Protein AF-A0A9X9LIR0-F1 (afdb_monomer_lite)

Radius of gyration: 28.96 Å; chains: 1; bounding box: 50×29×85 Å

Structure (mmCIF, N/CA/C/O backbone):
data_AF-A0A9X9LIR0-F1
#
_entry.id   AF-A0A9X9LIR0-F1
#
loop_
_atom_site.group_PDB
_atom_site.id
_atom_site.type_symbol
_atom_site.label_atom_id
_atom_site.label_alt_id
_atom_site.label_comp_id
_atom_site.label_asym_id
_atom_site.label_entity_id
_atom_site.label_seq_id
_atom_site.pdbx_PDB_ins_code
_atom_site.Cartn_x
_atom_site.Cartn_y
_atom_site.Cartn_z
_atom_site.occupancy
_atom_site.B_iso_or_equiv
_atom_site.auth_seq_id
_atom_site.auth_comp_id
_atom_site.auth_asym_id
_atom_site.auth_atom_id
_atom_site.pdbx_PDB_model_num
ATOM 1 N N . GLU A 1 1 ? -26.084 -12.946 41.875 1.00 84.25 1 GLU A N 1
ATOM 2 C CA . GLU A 1 1 ? -25.766 -13.777 40.696 1.00 84.25 1 GLU A CA 1
ATOM 3 C C . GLU A 1 1 ? -25.871 -13.000 39.382 1.00 84.25 1 GLU A C 1
ATOM 5 O O . GLU A 1 1 ? -24.837 -12.729 38.791 1.00 84.25 1 GLU A O 1
ATOM 10 N N . ILE A 1 2 ? -27.056 -12.507 38.990 1.00 91.00 2 ILE A N 1
ATOM 11 C CA . ILE A 1 2 ? -27.260 -11.742 37.734 1.00 91.00 2 ILE A CA 1
ATOM 12 C C . ILE A 1 2 ? -26.314 -10.531 37.597 1.00 91.00 2 ILE A C 1
ATOM 14 O O . ILE A 1 2 ? -25.713 -10.326 36.548 1.00 91.00 2 ILE A O 1
ATOM 18 N N . ARG A 1 3 ? -26.117 -9.742 38.665 1.00 87.06 3 ARG A N 1
ATOM 19 C CA . ARG A 1 3 ? -25.178 -8.600 38.662 1.00 87.06 3 ARG A CA 1
ATOM 20 C C . ARG A 1 3 ? -23.741 -9.022 38.334 1.00 87.06 3 ARG A C 1
ATOM 22 O O . ARG A 1 3 ? -23.059 -8.316 37.603 1.00 87.06 3 ARG A O 1
ATOM 29 N N . THR A 1 4 ? -23.290 -10.149 38.880 1.00 88.25 4 THR A N 1
ATOM 30 C CA . THR A 1 4 ? -21.937 -10.674 38.656 1.00 88.25 4 THR A CA 1
ATOM 31 C C . THR A 1 4 ? -21.774 -11.114 37.204 1.00 88.25 4 THR A C 1
ATOM 33 O O . THR A 1 4 ? -20.827 -10.686 36.552 1.00 88.25 4 THR A O 1
ATOM 36 N N . GLN A 1 5 ? -22.759 -11.842 36.665 1.00 89.56 5 GLN A N 1
ATOM 37 C CA . GLN A 1 5 ? -22.782 -12.239 35.254 1.00 89.56 5 GLN A CA 1
ATOM 38 C C . GLN A 1 5 ? -22.744 -11.023 34.315 1.00 89.56 5 GLN A C 1
ATOM 40 O O . GLN A 1 5 ? -21.986 -11.016 33.354 1.00 89.56 5 GLN A O 1
ATOM 45 N N . LEU A 1 6 ? -23.503 -9.958 34.602 1.00 88.25 6 LEU A N 1
ATOM 46 C CA . LEU A 1 6 ? -23.488 -8.733 33.788 1.00 88.25 6 LEU A CA 1
ATOM 47 C C . LEU A 1 6 ? -22.125 -8.024 33.800 1.00 88.25 6 LEU A C 1
ATOM 49 O O . LEU A 1 6 ? -21.693 -7.512 32.769 1.00 88.25 6 LEU A O 1
ATOM 53 N N . VAL A 1 7 ? -21.434 -8.010 34.943 1.00 88.69 7 VAL A N 1
ATOM 54 C CA . VAL A 1 7 ? -20.082 -7.436 35.054 1.00 88.69 7 VAL A CA 1
ATOM 55 C C . VAL A 1 7 ? -19.073 -8.251 34.245 1.00 88.69 7 VAL A C 1
ATOM 57 O O . VAL A 1 7 ? -18.241 -7.677 33.548 1.00 88.69 7 VAL A O 1
ATOM 60 N N . GLU A 1 8 ? -19.147 -9.579 34.304 1.00 90.81 8 GLU A N 1
ATOM 61 C CA . GLU A 1 8 ? -18.279 -10.467 33.523 1.00 90.81 8 GLU A CA 1
ATOM 62 C C . GLU A 1 8 ? -18.531 -10.334 32.017 1.00 90.81 8 GLU A C 1
ATOM 64 O O . GLU A 1 8 ? -17.581 -10.230 31.241 1.00 90.81 8 GLU A O 1
ATOM 69 N N . GLN A 1 9 ? -19.798 -10.244 31.603 1.00 86.44 9 GLN A N 1
ATOM 70 C CA . GLN A 1 9 ? -20.173 -9.988 30.210 1.00 86.44 9 GLN A CA 1
ATOM 71 C C . GLN A 1 9 ? -19.631 -8.641 29.719 1.00 86.44 9 GLN A C 1
ATOM 73 O O . GLN A 1 9 ? -19.081 -8.559 28.622 1.00 86.44 9 GLN A O 1
ATOM 78 N N . PHE A 1 10 ? -19.723 -7.591 30.539 1.00 87.50 10 PHE A N 1
ATOM 79 C CA . PHE A 1 10 ? -19.174 -6.282 30.190 1.00 87.50 10 PHE A CA 1
ATOM 80 C C . PHE A 1 10 ? -17.648 -6.319 30.017 1.00 87.50 10 PHE A C 1
ATOM 82 O O . PHE A 1 10 ? -17.140 -5.822 29.015 1.00 87.50 10 PHE A O 1
ATOM 89 N N . LYS A 1 11 ? -16.925 -6.977 30.934 1.00 87.75 11 LYS A N 1
ATOM 90 C CA . LYS A 1 11 ? -15.467 -7.171 30.825 1.00 87.75 11 LYS A CA 1
ATOM 91 C C . LYS A 1 11 ? -15.073 -7.948 29.569 1.00 87.75 11 LYS A C 1
ATOM 93 O O . LYS A 1 11 ? -14.095 -7.606 28.914 1.00 87.75 11 LYS A O 1
ATOM 98 N N . CYS A 1 12 ? -15.840 -8.976 29.206 1.00 90.00 12 CYS A N 1
ATOM 99 C CA . CYS A 1 12 ? -15.603 -9.733 27.978 1.00 90.00 12 CYS A CA 1
ATOM 100 C C . CYS A 1 12 ? -15.764 -8.851 26.726 1.00 90.00 12 CYS A C 1
ATOM 102 O O . CYS A 1 12 ? -14.930 -8.902 25.820 1.00 90.00 12 CYS A O 1
ATOM 104 N N . LEU A 1 13 ? -16.796 -7.999 26.692 1.00 88.19 13 LEU A N 1
ATOM 105 C CA . LEU A 1 13 ? -17.015 -7.047 25.598 1.00 88.19 13 LEU A CA 1
ATOM 106 C C . LEU A 1 13 ? -15.903 -5.993 25.503 1.00 88.19 13 LEU A C 1
ATOM 108 O O . LEU A 1 13 ? -15.489 -5.644 24.398 1.00 88.19 13 LEU A O 1
ATOM 112 N N . GLU A 1 14 ? -15.410 -5.505 26.640 1.00 89.88 14 GLU A N 1
ATOM 113 C CA . GLU A 1 14 ? -14.275 -4.579 26.710 1.00 89.88 14 GLU A CA 1
ATOM 114 C C . GLU A 1 14 ? -13.008 -5.210 26.130 1.00 89.88 14 GLU A C 1
ATOM 116 O O . GLU A 1 14 ? -12.453 -4.691 25.159 1.00 89.88 14 GLU A O 1
ATOM 121 N N . GLN A 1 15 ? -12.635 -6.398 26.611 1.00 91.25 15 GLN A N 1
ATOM 122 C CA . GLN A 1 15 ? -11.470 -7.126 26.111 1.00 91.25 15 GLN A CA 1
ATOM 123 C C . GLN A 1 15 ? -11.577 -7.439 24.608 1.00 91.25 15 GLN A C 1
ATOM 125 O O . GLN A 1 15 ? -10.591 -7.357 23.869 1.00 91.25 15 GLN A O 1
ATOM 130 N N . GLN A 1 16 ? -12.777 -7.779 24.126 1.00 89.75 16 GLN A N 1
ATOM 131 C CA . GLN A 1 16 ? -13.020 -8.006 22.702 1.00 89.75 16 GLN A CA 1
ATOM 132 C C . GLN A 1 16 ? -12.836 -6.720 21.881 1.00 89.75 16 GLN A C 1
ATOM 134 O O . GLN A 1 16 ? -12.249 -6.765 20.796 1.00 89.75 16 GLN A O 1
ATOM 139 N N . SER A 1 17 ? -13.318 -5.580 22.383 1.00 91.56 17 SER A N 1
ATOM 140 C CA . SER A 1 17 ? -13.149 -4.277 21.733 1.00 91.56 17 SER A CA 1
ATOM 141 C C . SER A 1 17 ? -11.674 -3.882 21.651 1.00 91.56 17 SER A C 1
ATOM 143 O O . SER A 1 17 ? -11.210 -3.480 20.584 1.00 91.56 17 SER A O 1
ATOM 145 N N . GLU A 1 18 ? -10.923 -4.043 22.739 1.00 94.00 18 GLU A N 1
ATOM 146 C CA . GLU A 1 18 ? -9.482 -3.767 22.782 1.00 94.00 18 GLU A CA 1
ATOM 147 C C . GLU A 1 18 ? -8.703 -4.650 21.804 1.00 94.00 18 GLU A C 1
ATOM 149 O O . GLU A 1 18 ? -7.954 -4.140 20.972 1.00 94.00 18 GLU A O 1
ATOM 154 N N . SER A 1 19 ? -8.953 -5.963 21.824 1.00 94.75 19 SER A N 1
ATOM 155 C CA . SER A 1 19 ? -8.300 -6.915 20.912 1.00 94.75 19 SER A CA 1
ATOM 156 C C . SER A 1 19 ? -8.572 -6.572 19.445 1.00 94.75 19 SER A C 1
ATOM 158 O O . SER A 1 19 ? -7.689 -6.662 18.591 1.00 94.75 19 SER A O 1
ATOM 160 N N . ARG A 1 20 ? -9.799 -6.132 19.138 1.00 94.31 20 ARG A N 1
ATOM 161 C CA . ARG A 1 20 ? -10.174 -5.700 17.790 1.00 94.31 20 ARG A CA 1
ATOM 162 C C . ARG A 1 20 ? -9.467 -4.409 17.381 1.00 94.31 20 ARG A C 1
ATOM 164 O O . ARG A 1 20 ? -9.056 -4.300 16.229 1.00 94.31 20 ARG A O 1
ATOM 171 N N . LEU A 1 21 ? -9.336 -3.441 18.288 1.00 96.50 21 LEU A N 1
ATOM 172 C CA . LEU A 1 21 ? -8.602 -2.203 18.021 1.00 96.50 21 LEU A CA 1
ATOM 173 C C . LEU A 1 21 ? -7.117 -2.474 17.786 1.00 96.50 21 LEU A C 1
ATOM 175 O O . LEU A 1 21 ? -6.561 -1.916 16.843 1.00 96.50 21 LEU A O 1
ATOM 179 N N . GLN A 1 22 ? -6.511 -3.373 18.563 1.00 96.81 22 GLN A N 1
ATOM 180 C CA . GLN A 1 22 ? -5.123 -3.779 18.354 1.00 96.81 22 GLN A CA 1
ATOM 181 C C . GLN A 1 22 ? -4.924 -4.393 16.964 1.00 96.81 22 GLN A C 1
ATOM 183 O O . GLN A 1 22 ? -4.067 -3.946 16.209 1.00 96.81 22 GLN A O 1
ATOM 188 N N . LEU A 1 23 ? -5.783 -5.336 16.562 1.00 97.31 23 LEU A N 1
ATOM 189 C CA . LEU A 1 23 ? -5.710 -5.930 15.225 1.00 97.31 23 LEU A CA 1
ATOM 190 C C . LEU A 1 23 ? -5.850 -4.878 14.110 1.00 97.31 23 LEU A C 1
ATOM 192 O O . LEU A 1 23 ? -5.159 -4.943 13.096 1.00 97.31 23 LEU A O 1
ATOM 196 N N . LEU A 1 24 ? -6.743 -3.897 14.277 1.00 98.00 24 LEU A N 1
ATOM 197 C CA . LEU A 1 24 ? -6.907 -2.811 13.307 1.00 98.00 24 LEU A CA 1
ATOM 198 C C . LEU A 1 24 ? -5.665 -1.913 13.225 1.00 98.00 24 LEU A C 1
ATOM 200 O O . LEU A 1 24 ? -5.367 -1.404 12.144 1.00 98.00 24 LEU A O 1
ATOM 204 N N . GLN A 1 25 ? -4.949 -1.706 14.331 1.00 97.69 25 GLN A N 1
ATOM 205 C CA . GLN A 1 25 ? -3.673 -0.985 14.339 1.00 97.69 25 GLN A CA 1
ATOM 206 C C . GLN A 1 25 ? -2.586 -1.781 13.613 1.00 97.69 25 GLN A C 1
ATOM 208 O O . GLN A 1 25 ? -1.934 -1.235 12.722 1.00 97.69 25 GLN A O 1
ATOM 213 N N . ASP A 1 26 ? -2.458 -3.073 13.914 1.00 98.38 26 ASP A N 1
ATOM 214 C CA . ASP A 1 26 ? -1.473 -3.952 13.278 1.00 98.38 26 ASP A CA 1
ATOM 215 C C . ASP A 1 26 ? -1.697 -4.030 11.758 1.00 98.38 26 ASP A C 1
ATOM 217 O O . ASP A 1 26 ? -0.753 -3.953 10.971 1.00 98.38 26 ASP A O 1
ATOM 221 N N . LEU A 1 27 ? -2.960 -4.100 11.320 1.00 98.62 27 LEU A N 1
ATOM 222 C CA . LEU A 1 27 ? -3.318 -4.060 9.900 1.00 98.62 27 LEU A CA 1
ATOM 223 C C . LEU A 1 27 ? -2.938 -2.730 9.239 1.00 98.62 27 LEU A C 1
ATOM 225 O O . LEU A 1 27 ? -2.417 -2.733 8.123 1.00 98.62 27 LEU A O 1
ATOM 229 N N . GLN A 1 28 ? -3.185 -1.594 9.898 1.00 98.44 28 GLN A N 1
ATOM 230 C CA . GLN A 1 28 ? -2.793 -0.283 9.366 1.00 98.44 28 GLN A CA 1
ATOM 231 C C . GLN A 1 28 ? -1.277 -0.188 9.184 1.00 98.44 28 GLN A C 1
ATOM 233 O O . GLN A 1 28 ? -0.818 0.286 8.145 1.00 98.44 28 GLN A O 1
ATOM 238 N N . GLU A 1 29 ? -0.506 -0.667 10.160 1.00 98.62 29 GLU A N 1
ATOM 239 C CA . GLU A 1 29 ? 0.953 -0.671 10.077 1.00 98.62 29 GLU A CA 1
ATOM 240 C C . GLU A 1 29 ? 1.463 -1.613 8.984 1.00 98.62 29 GLU A C 1
ATOM 242 O O . GLU A 1 29 ? 2.309 -1.228 8.175 1.00 98.62 29 GLU A O 1
ATOM 247 N N . PHE A 1 30 ? 0.879 -2.808 8.871 1.00 98.75 30 PHE A N 1
ATOM 248 C CA . PHE A 1 30 ? 1.194 -3.732 7.787 1.00 98.75 30 PHE A CA 1
ATOM 249 C C . PHE A 1 30 ? 0.991 -3.087 6.410 1.00 98.75 30 PHE A C 1
ATOM 251 O O . PHE A 1 30 ? 1.878 -3.156 5.557 1.00 98.75 30 PHE A O 1
ATOM 258 N N . PHE A 1 31 ? -0.149 -2.425 6.181 1.00 98.69 31 PHE A N 1
ATOM 259 C CA . PHE A 1 31 ? -0.415 -1.766 4.901 1.00 98.69 31 PHE A CA 1
ATOM 260 C C . PHE A 1 31 ? 0.481 -0.552 4.657 1.00 98.69 31 PHE A C 1
ATOM 262 O O . PHE A 1 31 ? 0.862 -0.330 3.509 1.00 98.69 31 PHE A O 1
ATOM 269 N N . ARG A 1 32 ? 0.871 0.187 5.703 1.00 98.75 32 ARG A N 1
ATOM 270 C CA . ARG A 1 32 ? 1.842 1.284 5.590 1.00 98.75 32 ARG A CA 1
ATOM 271 C C . ARG A 1 32 ? 3.187 0.752 5.113 1.00 98.75 32 ARG A C 1
ATOM 273 O O . ARG A 1 32 ? 3.712 1.218 4.103 1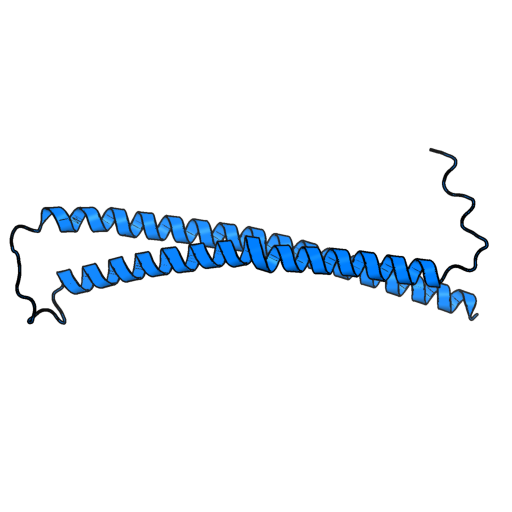.00 98.75 32 ARG A O 1
ATOM 280 N N . ARG A 1 33 ? 3.690 -0.300 5.764 1.00 98.81 33 ARG A N 1
ATOM 281 C CA . ARG A 1 33 ? 4.951 -0.928 5.370 1.00 98.81 33 ARG A CA 1
ATOM 282 C C . ARG A 1 33 ? 4.874 -1.544 3.975 1.00 98.81 33 ARG A C 1
ATOM 284 O O . ARG A 1 33 ? 5.814 -1.422 3.194 1.00 98.81 33 ARG A O 1
ATOM 291 N N . LYS A 1 34 ? 3.745 -2.170 3.632 1.00 98.56 34 LYS A N 1
ATOM 292 C CA . LYS A 1 34 ? 3.513 -2.708 2.287 1.00 98.56 34 LYS A CA 1
ATOM 293 C C . LYS A 1 34 ? 3.527 -1.599 1.232 1.00 98.56 34 LYS A C 1
ATOM 295 O O . LYS A 1 34 ? 4.164 -1.781 0.203 1.00 98.56 34 LYS A O 1
ATOM 300 N N . ALA A 1 35 ? 2.879 -0.461 1.482 1.00 98.69 35 ALA A N 1
ATOM 301 C CA . ALA A 1 35 ? 2.849 0.675 0.560 1.00 98.69 35 ALA A CA 1
ATOM 302 C C . ALA A 1 35 ? 4.254 1.223 0.268 1.00 98.69 35 ALA A C 1
ATOM 304 O O . ALA A 1 35 ? 4.609 1.421 -0.893 1.00 98.69 35 ALA A O 1
ATOM 305 N N . GLU A 1 36 ? 5.087 1.369 1.302 1.00 98.69 36 GLU A N 1
ATOM 306 C CA . GLU A 1 36 ? 6.488 1.776 1.147 1.00 98.69 36 GLU A CA 1
ATOM 307 C C . GLU A 1 36 ? 7.273 0.828 0.230 1.00 98.69 36 GLU A C 1
ATOM 309 O O . GLU A 1 36 ? 8.003 1.292 -0.647 1.00 98.69 36 GLU A O 1
ATOM 314 N N . ILE A 1 37 ? 7.085 -0.487 0.394 1.00 98.81 37 ILE A N 1
ATOM 315 C CA . ILE A 1 37 ? 7.723 -1.508 -0.451 1.00 98.81 37 ILE A CA 1
ATOM 316 C C . ILE A 1 37 ? 7.256 -1.379 -1.907 1.00 98.81 37 ILE A C 1
ATOM 318 O O . ILE A 1 37 ? 8.088 -1.384 -2.814 1.00 98.81 37 ILE A O 1
ATOM 322 N N . GLU A 1 38 ? 5.949 -1.221 -2.151 1.00 98.75 38 GLU A N 1
ATOM 323 C CA . GLU A 1 38 ? 5.424 -1.014 -3.511 1.00 98.75 38 GLU A CA 1
ATOM 324 C C . GLU A 1 38 ? 6.020 0.248 -4.157 1.00 98.75 38 GLU A C 1
ATOM 326 O O . GLU A 1 38 ? 6.420 0.237 -5.323 1.00 98.75 38 GLU A O 1
ATOM 331 N N . LEU A 1 39 ? 6.135 1.341 -3.396 1.00 98.81 39 LEU A N 1
ATOM 332 C CA . LEU A 1 39 ? 6.697 2.596 -3.888 1.00 98.81 39 LEU A CA 1
ATOM 333 C C . LEU A 1 39 ? 8.200 2.486 -4.182 1.00 98.81 39 LEU A C 1
ATOM 335 O O . LEU A 1 39 ? 8.687 3.051 -5.165 1.00 98.81 39 LEU A O 1
ATOM 339 N N . GLU A 1 40 ? 8.951 1.763 -3.354 1.00 98.81 40 GLU A N 1
ATOM 340 C CA . GLU A 1 40 ? 10.366 1.479 -3.597 1.00 98.81 40 GLU A CA 1
ATOM 341 C C . GLU A 1 40 ? 10.563 0.618 -4.851 1.00 98.81 40 GLU A C 1
ATOM 343 O O . GLU A 1 40 ? 11.439 0.909 -5.678 1.00 98.81 40 GLU A O 1
ATOM 348 N N . TYR A 1 41 ? 9.717 -0.396 -5.037 1.00 98.69 41 TYR A N 1
ATOM 349 C CA . TYR A 1 41 ? 9.754 -1.255 -6.213 1.00 98.69 41 TYR A CA 1
ATOM 350 C C . TYR A 1 41 ? 9.413 -0.476 -7.489 1.00 98.69 41 TYR A C 1
ATOM 352 O O . TYR A 1 41 ? 10.182 -0.511 -8.450 1.00 98.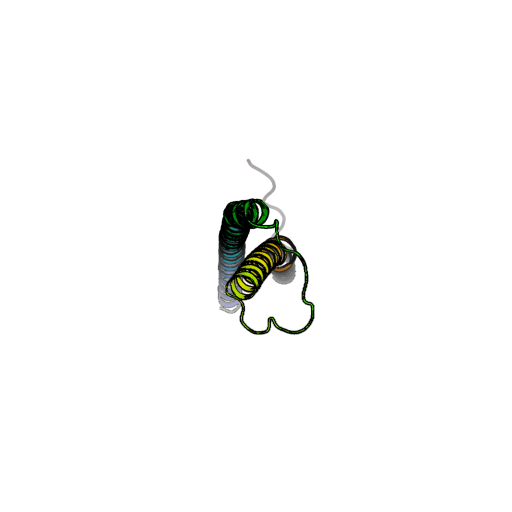69 41 TYR A O 1
ATOM 360 N N . SER A 1 42 ? 8.357 0.345 -7.454 1.00 98.81 42 SER A N 1
ATOM 361 C CA . SER A 1 42 ? 8.009 1.298 -8.517 1.00 98.81 42 SER A CA 1
ATOM 362 C C . SER A 1 42 ? 9.208 2.167 -8.930 1.00 98.81 42 SER A C 1
ATOM 364 O O . SER A 1 42 ? 9.628 2.168 -10.091 1.00 98.81 42 SER A O 1
ATOM 366 N N . ARG A 1 43 ? 9.852 2.838 -7.964 1.00 98.75 43 ARG A N 1
ATOM 367 C CA . ARG A 1 43 ? 11.034 3.685 -8.215 1.00 98.75 43 ARG A CA 1
ATOM 368 C C . ARG A 1 43 ? 12.201 2.897 -8.809 1.00 98.75 43 ARG A C 1
ATOM 370 O O . ARG A 1 43 ? 12.946 3.433 -9.630 1.00 98.75 43 ARG A O 1
ATOM 377 N N . SER A 1 44 ? 12.389 1.652 -8.384 1.00 98.69 44 SER A N 1
ATOM 378 C CA . SER A 1 44 ? 13.458 0.781 -8.879 1.00 98.69 44 SER A CA 1
ATOM 379 C C . SER A 1 44 ? 13.220 0.357 -10.330 1.00 98.69 44 SER A C 1
ATOM 381 O O . SER A 1 44 ? 14.151 0.417 -11.138 1.00 98.69 44 SER A O 1
ATOM 383 N N . LEU A 1 45 ? 11.977 0.022 -10.688 1.00 98.69 45 LEU A N 1
ATOM 384 C CA . LEU A 1 45 ? 11.577 -0.282 -12.065 1.00 98.69 45 LEU A CA 1
ATOM 385 C C . LEU A 1 45 ? 11.726 0.937 -12.987 1.00 98.69 45 LEU A C 1
ATOM 387 O O . LEU A 1 45 ? 12.265 0.802 -14.086 1.00 98.69 45 LEU A O 1
ATOM 391 N N . GLU A 1 46 ? 11.337 2.136 -12.539 1.00 98.12 46 GLU A N 1
ATOM 392 C CA . GLU A 1 46 ? 11.509 3.362 -13.333 1.00 98.12 46 GLU A CA 1
ATOM 393 C C . GLU A 1 46 ? 12.992 3.661 -13.601 1.00 98.12 46 GLU A C 1
ATOM 395 O O . GLU A 1 46 ? 13.397 3.905 -14.741 1.00 98.12 46 GLU A O 1
ATOM 400 N N . LYS A 1 47 ? 13.838 3.563 -12.565 1.00 97.69 47 LYS A N 1
ATOM 401 C CA . LYS A 1 47 ? 15.296 3.724 -12.701 1.00 97.69 47 LYS A CA 1
ATOM 402 C C . LYS A 1 47 ? 15.890 2.710 -13.679 1.00 97.69 47 LYS A C 1
ATOM 404 O O . LYS A 1 47 ? 16.757 3.068 -14.480 1.00 97.69 47 LYS A O 1
ATOM 409 N N . LEU A 1 48 ? 15.437 1.455 -13.624 1.00 96.94 48 LEU A N 1
ATOM 410 C CA . LEU A 1 48 ? 15.863 0.405 -14.547 1.00 96.94 48 LEU A CA 1
ATOM 411 C C . LEU A 1 48 ? 15.475 0.755 -15.990 1.00 96.94 48 LEU A C 1
ATOM 413 O O . LEU A 1 48 ? 16.335 0.751 -16.874 1.00 96.94 48 LEU A O 1
ATOM 417 N N . ALA A 1 49 ? 14.210 1.111 -16.221 1.00 95.50 49 ALA A N 1
ATOM 418 C CA . ALA A 1 49 ? 13.710 1.457 -17.546 1.00 9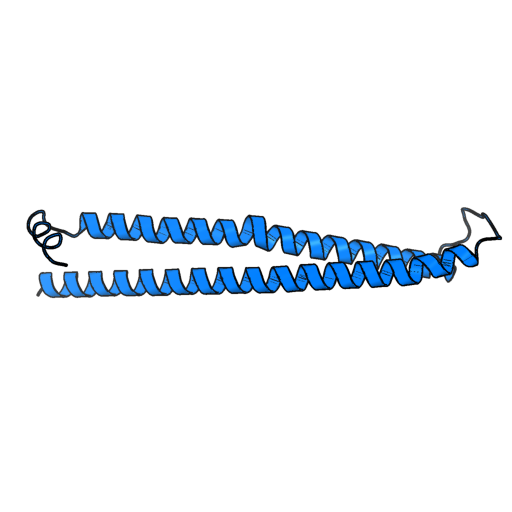5.50 49 ALA A CA 1
ATOM 419 C C . ALA A 1 49 ? 14.439 2.672 -18.146 1.00 95.50 49 ALA A C 1
ATOM 421 O O . ALA A 1 49 ? 14.782 2.659 -19.335 1.00 95.50 49 ALA A O 1
ATOM 422 N N . GLU A 1 50 ? 14.736 3.704 -17.352 1.00 93.44 50 GLU A N 1
ATOM 423 C CA . GLU A 1 50 ? 15.416 4.905 -17.851 1.00 93.44 50 GLU A CA 1
ATOM 424 C C . GLU A 1 50 ? 16.892 4.651 -18.181 1.00 93.44 50 GLU A C 1
ATOM 426 O O . GLU A 1 50 ? 17.371 5.046 -19.251 1.00 93.44 50 GLU A O 1
ATOM 431 N N . ARG A 1 51 ? 17.598 3.889 -17.332 1.00 92.81 51 ARG A N 1
ATOM 432 C CA . ARG A 1 51 ? 19.000 3.497 -17.563 1.00 92.81 51 ARG A CA 1
ATOM 433 C C . ARG A 1 51 ? 19.199 2.799 -18.908 1.00 92.81 51 ARG A C 1
ATOM 435 O O . ARG A 1 51 ? 20.253 2.935 -19.529 1.00 92.81 51 ARG A O 1
ATOM 442 N N . PHE A 1 52 ? 18.212 2.023 -19.336 1.00 89.12 52 PHE A N 1
ATOM 443 C CA . PHE A 1 52 ? 18.274 1.225 -20.554 1.00 89.12 52 PHE A CA 1
ATOM 444 C C . PHE A 1 52 ? 17.588 1.884 -21.761 1.00 89.12 52 PHE A C 1
ATOM 446 O O . PHE A 1 52 ? 17.935 1.570 -22.901 1.00 89.12 52 PHE A O 1
ATOM 453 N N . SER A 1 53 ? 16.710 2.866 -21.537 1.00 85.06 53 SER A N 1
ATOM 454 C CA . SER A 1 53 ? 16.133 3.703 -22.600 1.00 85.06 53 SER A CA 1
ATOM 455 C C . SER A 1 53 ? 17.159 4.650 -23.229 1.00 85.06 53 SER A C 1
ATOM 457 O O . SER A 1 53 ? 17.127 4.887 -24.439 1.00 85.06 53 SER A O 1
ATOM 459 N N . SER A 1 54 ? 18.103 5.170 -22.439 1.00 71.81 54 SER A N 1
ATOM 460 C CA . SER A 1 54 ? 19.169 6.059 -22.926 1.00 71.81 54 SER A CA 1
ATOM 461 C C . SER A 1 54 ? 20.111 5.385 -23.936 1.00 71.81 54 SER A C 1
ATOM 463 O O . SER A 1 54 ? 20.572 6.046 -24.863 1.00 71.81 54 SER A O 1
ATOM 465 N N . LYS A 1 55 ? 20.318 4.064 -23.829 1.00 63.84 55 LYS A N 1
ATOM 466 C CA . LYS A 1 55 ? 21.206 3.276 -24.706 1.00 63.84 55 LYS A CA 1
ATOM 467 C C . LYS A 1 55 ? 20.653 3.012 -26.111 1.00 63.84 55 LYS A C 1
ATOM 469 O O . LYS A 1 55 ? 21.426 2.796 -27.032 1.00 63.84 55 LYS A O 1
ATOM 474 N N . ILE A 1 56 ? 19.331 3.034 -26.303 1.00 60.81 56 ILE A N 1
ATOM 475 C CA . ILE A 1 56 ? 18.722 2.819 -27.634 1.00 60.81 56 ILE A CA 1
ATOM 476 C C . ILE A 1 56 ? 18.857 4.072 -28.503 1.00 60.81 56 ILE A C 1
ATOM 478 O O . ILE A 1 56 ? 19.003 3.981 -29.722 1.00 60.81 56 ILE A O 1
ATOM 482 N N . ARG A 1 57 ? 18.801 5.258 -27.882 1.00 54.97 57 ARG A N 1
ATOM 483 C CA . ARG A 1 57 ? 18.830 6.541 -28.596 1.00 54.97 57 ARG A CA 1
ATOM 484 C C . ARG A 1 57 ? 20.150 6.773 -29.341 1.00 54.97 57 ARG A C 1
ATOM 486 O O . ARG A 1 57 ? 20.111 7.403 -30.388 1.00 54.97 57 ARG A O 1
ATOM 493 N N . SER A 1 58 ? 21.271 6.206 -28.885 1.00 51.03 58 SER A N 1
ATOM 494 C CA . SER A 1 58 ? 22.568 6.328 -29.573 1.00 51.03 58 SER A CA 1
ATOM 495 C C . SER A 1 58 ? 22.709 5.454 -30.827 1.00 51.03 58 SER A C 1
ATOM 497 O O . SER A 1 58 ? 23.655 5.641 -31.578 1.00 51.03 58 SER A O 1
ATOM 499 N N . SER A 1 59 ? 21.797 4.503 -31.067 1.00 50.94 59 SER A N 1
ATOM 500 C CA . SER A 1 59 ? 21.858 3.571 -32.208 1.00 50.94 59 SER A CA 1
ATOM 501 C C . SER A 1 59 ? 20.903 3.937 -33.357 1.00 50.94 59 SER A C 1
ATOM 503 O O . SER A 1 59 ? 20.845 3.224 -34.360 1.00 50.94 59 SER A O 1
ATOM 505 N N . ARG A 1 60 ? 20.110 5.010 -33.222 1.00 52.88 60 ARG A N 1
ATOM 506 C CA . ARG A 1 60 ? 19.107 5.426 -34.216 1.00 52.88 60 ARG A CA 1
ATOM 507 C C . ARG A 1 60 ? 19.698 6.393 -35.238 1.00 52.88 60 ARG A C 1
ATOM 509 O O . ARG A 1 60 ? 19.456 7.590 -35.163 1.00 52.88 60 ARG A O 1
ATOM 516 N N . GLU A 1 61 ? 20.381 5.847 -36.237 1.00 47.19 61 GLU A N 1
ATOM 517 C CA . GLU A 1 61 ? 20.554 6.545 -37.519 1.00 47.19 61 GLU A CA 1
ATOM 518 C C . GLU A 1 61 ? 19.646 5.978 -38.626 1.00 47.19 61 GLU A C 1
ATOM 520 O O . GLU A 1 61 ? 19.430 6.636 -39.632 1.00 47.19 61 GLU A O 1
ATOM 525 N N . HIS A 1 62 ? 19.013 4.812 -38.449 1.00 47.78 62 HIS A N 1
ATOM 526 C CA . HIS A 1 62 ? 18.201 4.219 -39.519 1.00 47.78 62 HIS A CA 1
ATOM 527 C C . HIS A 1 62 ? 16.722 4.103 -39.151 1.00 47.78 62 HIS A C 1
ATOM 529 O O . HIS A 1 62 ? 16.263 3.256 -38.386 1.00 47.78 62 HIS A O 1
ATOM 535 N N . GLN A 1 63 ? 16.002 5.060 -39.714 1.00 50.28 63 GLN A N 1
ATOM 536 C CA . GLN A 1 63 ? 14.575 5.286 -39.690 1.00 50.28 63 GLN A CA 1
ATOM 537 C C . GLN A 1 63 ? 13.774 4.267 -40.535 1.00 50.28 63 GLN A C 1
ATOM 539 O O . GLN A 1 63 ? 14.192 3.858 -41.610 1.00 50.28 63 GLN A O 1
ATOM 544 N N . PHE A 1 64 ? 12.565 3.972 -40.046 1.00 49.38 64 PHE A N 1
ATOM 545 C CA . PHE A 1 64 ? 11.329 3.660 -40.784 1.00 49.38 64 PHE A CA 1
ATOM 546 C C . PHE A 1 64 ? 11.275 2.480 -41.777 1.00 49.38 64 PHE A C 1
ATOM 548 O O . PHE A 1 64 ? 11.591 2.642 -42.949 1.00 49.38 64 PHE A O 1
ATOM 555 N N . LYS A 1 65 ? 10.589 1.394 -41.374 1.00 51.38 65 LYS A N 1
ATOM 556 C CA . LYS A 1 65 ? 9.556 0.718 -42.198 1.00 51.38 65 LYS A CA 1
ATOM 557 C C . LYS A 1 65 ? 8.401 0.216 -41.326 1.00 51.38 65 LYS A C 1
ATOM 559 O O . LYS A 1 65 ? 8.567 -0.651 -40.485 1.00 51.38 65 LYS A O 1
ATOM 564 N N . LYS A 1 66 ? 7.219 0.800 -41.498 1.00 56.62 66 LYS A N 1
ATOM 565 C CA . LYS A 1 66 ? 6.093 0.719 -40.556 1.00 56.62 66 LYS A CA 1
ATOM 566 C C . LYS A 1 66 ? 5.396 -0.653 -40.480 1.00 56.62 66 LYS A C 1
ATOM 568 O O . LYS A 1 66 ? 4.633 -0.852 -39.549 1.00 56.62 66 LYS A O 1
ATOM 573 N N . ASP A 1 67 ? 5.724 -1.609 -41.353 1.00 50.56 67 ASP A N 1
ATOM 574 C CA . ASP A 1 67 ? 4.908 -2.824 -41.523 1.00 50.56 67 ASP A CA 1
ATOM 575 C C . ASP A 1 67 ? 5.682 -4.161 -41.479 1.00 50.56 67 ASP A C 1
ATOM 577 O O . ASP A 1 67 ? 5.125 -5.203 -41.804 1.00 50.56 67 ASP A O 1
ATOM 581 N N . GLN A 1 68 ? 6.955 -4.183 -41.047 1.00 47.44 68 GLN A N 1
ATOM 582 C CA . GLN A 1 68 ? 7.788 -5.408 -41.074 1.00 47.44 68 GLN A CA 1
ATOM 583 C C . GLN A 1 68 ? 8.387 -5.826 -39.714 1.00 47.44 68 GLN A C 1
ATOM 585 O O . GLN A 1 68 ? 9.345 -6.593 -39.660 1.00 47.44 68 GLN A O 1
ATOM 590 N N . TYR A 1 69 ? 7.848 -5.342 -38.591 1.00 49.44 69 TYR A N 1
ATOM 591 C CA . TYR A 1 69 ? 8.521 -5.468 -37.289 1.00 49.44 69 TYR A CA 1
A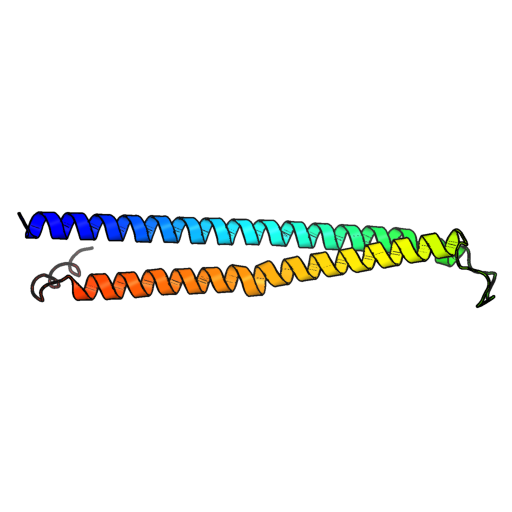TOM 592 C C . TYR A 1 69 ? 7.710 -6.126 -36.175 1.00 49.44 69 TYR A C 1
ATOM 594 O O . TYR A 1 69 ? 7.773 -5.686 -35.023 1.00 49.44 69 TYR A O 1
ATOM 602 N N . LEU A 1 70 ? 7.001 -7.215 -36.468 1.00 51.56 70 LEU A N 1
ATOM 603 C CA . LEU A 1 70 ? 6.390 -7.982 -35.383 1.00 51.56 70 LEU A CA 1
ATOM 604 C C . LEU A 1 70 ? 7.422 -8.664 -34.465 1.00 51.56 70 LEU A C 1
ATOM 606 O O . LEU A 1 70 ? 7.049 -8.994 -33.352 1.00 51.56 70 LEU A O 1
ATOM 610 N N . LEU A 1 71 ? 8.708 -8.779 -34.846 1.00 60.62 71 LEU A N 1
ATOM 611 C CA . LEU A 1 71 ? 9.763 -9.437 -34.047 1.00 60.62 71 LEU A CA 1
ATOM 612 C C . LEU A 1 71 ? 11.195 -8.903 -34.333 1.00 60.62 71 LEU A C 1
ATOM 614 O O . LEU A 1 71 ? 12.135 -9.686 -34.454 1.00 60.62 71 LEU A O 1
ATOM 618 N N . SER A 1 72 ? 11.423 -7.585 -34.463 1.00 72.25 72 SER A N 1
ATOM 619 C CA . SER A 1 72 ? 12.822 -7.097 -34.443 1.00 72.25 72 SER A CA 1
ATOM 620 C C . SER A 1 72 ? 13.334 -7.043 -32.997 1.00 72.25 72 SER A C 1
ATOM 622 O O . SER A 1 72 ? 12.587 -6.601 -32.120 1.00 72.25 72 SER A O 1
ATOM 624 N N . PRO A 1 73 ? 14.592 -7.432 -32.709 1.00 78.25 73 PRO A N 1
ATOM 625 C CA . PRO A 1 73 ? 15.153 -7.349 -31.356 1.00 78.25 73 PRO A CA 1
ATOM 626 C C . PRO A 1 73 ? 14.993 -5.963 -30.712 1.00 78.25 73 PRO A C 1
ATOM 628 O O . PRO A 1 73 ? 14.763 -5.850 -29.510 1.00 78.25 73 PRO A O 1
ATOM 631 N N . VAL A 1 74 ? 15.029 -4.904 -31.528 1.00 79.81 74 VAL A N 1
ATOM 632 C CA . VAL A 1 74 ? 14.809 -3.515 -31.101 1.00 79.81 74 VAL A CA 1
ATOM 633 C C . VAL A 1 74 ? 13.361 -3.270 -30.663 1.00 79.81 74 VAL A C 1
ATOM 635 O O . VAL A 1 74 ? 13.138 -2.594 -29.658 1.00 79.81 74 VAL A O 1
ATOM 638 N N . ASN A 1 75 ? 12.376 -3.826 -31.372 1.00 81.31 75 ASN A N 1
ATOM 639 C CA . ASN A 1 75 ? 10.970 -3.732 -30.980 1.00 81.31 75 ASN A CA 1
ATOM 640 C C . ASN A 1 75 ? 10.677 -4.552 -29.724 1.00 81.31 75 ASN A C 1
ATOM 642 O O . ASN A 1 75 ? 10.023 -4.037 -28.820 1.00 81.31 75 ASN A O 1
ATOM 646 N N . CYS A 1 76 ? 11.207 -5.775 -29.622 1.00 85.75 76 CYS A N 1
ATOM 647 C CA . CYS A 1 76 ? 11.092 -6.588 -28.407 1.00 85.75 76 CYS A CA 1
ATOM 648 C C . CYS A 1 76 ? 11.642 -5.832 -27.192 1.00 85.75 76 CYS A C 1
ATOM 650 O O . CYS A 1 76 ? 11.005 -5.772 -26.144 1.00 85.75 76 CYS A O 1
ATOM 652 N N . TRP A 1 77 ? 12.788 -5.176 -27.357 1.00 86.88 77 TRP A N 1
ATOM 653 C CA . TRP A 1 77 ? 13.387 -4.354 -26.317 1.00 86.88 77 TRP A CA 1
ATOM 654 C C . TRP A 1 77 ? 12.521 -3.146 -25.926 1.00 86.88 77 TRP A C 1
ATOM 656 O O . TRP A 1 77 ? 12.334 -2.875 -24.740 1.00 86.88 77 TRP A O 1
ATOM 666 N N . TYR A 1 78 ? 11.921 -2.455 -26.901 1.00 86.88 78 TYR A N 1
ATOM 667 C CA . TYR A 1 78 ? 10.968 -1.372 -26.635 1.00 86.88 78 TYR A CA 1
ATOM 668 C C . TYR A 1 78 ? 9.730 -1.852 -25.867 1.00 86.88 78 TYR A C 1
ATOM 670 O O . TYR A 1 78 ? 9.287 -1.173 -24.940 1.00 86.88 78 TYR A O 1
ATOM 678 N N . LEU A 1 79 ? 9.188 -3.018 -26.233 1.00 90.00 79 LEU A N 1
ATOM 679 C CA . LEU A 1 79 ? 8.043 -3.626 -25.557 1.00 90.00 79 LEU A CA 1
ATOM 680 C C . LEU A 1 79 ? 8.375 -3.977 -24.104 1.00 90.00 79 LEU A C 1
ATOM 682 O O . LEU A 1 79 ? 7.589 -3.646 -23.220 1.00 90.00 79 LEU A O 1
ATOM 686 N N . VAL A 1 80 ? 9.550 -4.562 -23.843 1.00 93.25 80 VAL A N 1
ATOM 687 C CA . VAL A 1 80 ? 10.012 -4.864 -22.478 1.00 93.25 80 VAL A CA 1
ATOM 688 C C . VAL A 1 80 ? 10.142 -3.585 -21.650 1.00 93.25 80 VAL A C 1
ATOM 690 O O . VAL A 1 80 ? 9.605 -3.518 -20.551 1.00 93.25 80 VAL A O 1
ATOM 693 N N . LEU A 1 81 ? 10.759 -2.526 -22.184 1.00 93.94 81 LEU A N 1
ATOM 694 C CA . LEU A 1 81 ? 10.873 -1.253 -21.459 1.00 93.94 81 LEU A CA 1
ATOM 695 C C . LEU A 1 81 ? 9.514 -0.600 -21.188 1.00 93.94 81 LEU A C 1
ATOM 697 O O . LEU A 1 81 ? 9.310 -0.008 -20.128 1.00 93.94 81 LEU A O 1
ATOM 701 N N . HIS A 1 82 ? 8.586 -0.682 -22.141 1.00 93.69 82 HIS A N 1
ATOM 702 C CA . HIS A 1 82 ? 7.226 -0.190 -21.948 1.00 93.69 82 HIS A CA 1
ATOM 703 C C . HIS A 1 82 ? 6.492 -0.992 -20.865 1.00 93.69 82 HIS A C 1
ATOM 705 O O . HIS A 1 82 ? 5.844 -0.402 -20.003 1.00 93.69 82 HIS A O 1
ATOM 711 N N . GLN A 1 83 ? 6.633 -2.317 -20.878 1.00 96.81 83 GLN A N 1
ATOM 712 C CA . GLN A 1 83 ? 6.079 -3.215 -19.870 1.00 96.81 83 GLN A CA 1
ATOM 713 C C . GLN A 1 83 ? 6.619 -2.889 -18.469 1.00 96.81 83 GLN A C 1
ATOM 715 O O . GLN A 1 83 ? 5.827 -2.677 -17.557 1.00 96.81 83 GLN A O 1
ATOM 720 N N . THR A 1 84 ? 7.936 -2.720 -18.319 1.00 98.12 84 THR A N 1
ATOM 721 C CA . THR A 1 84 ? 8.571 -2.325 -17.049 1.00 98.12 84 THR A CA 1
ATOM 722 C C . THR A 1 84 ? 8.059 -0.976 -16.533 1.00 98.12 84 THR A C 1
ATOM 724 O O . THR A 1 84 ? 7.791 -0.828 -15.342 1.00 98.12 84 THR A O 1
ATOM 727 N N . ARG A 1 85 ? 7.873 0.019 -17.414 1.00 98.00 85 ARG A N 1
ATOM 728 C CA . ARG A 1 85 ? 7.268 1.309 -17.028 1.00 98.00 85 ARG A CA 1
ATOM 729 C C . ARG A 1 85 ? 5.803 1.172 -16.623 1.00 98.00 85 ARG A C 1
ATOM 731 O O . ARG A 1 85 ? 5.344 1.920 -15.765 1.00 98.00 85 ARG A O 1
ATOM 738 N N . ARG A 1 86 ? 5.056 0.259 -17.249 1.00 98.50 86 ARG A N 1
ATOM 739 C CA . ARG A 1 86 ? 3.673 -0.013 -16.849 1.00 98.50 86 ARG A CA 1
ATOM 740 C C . ARG A 1 86 ? 3.635 -0.611 -15.446 1.00 98.50 86 ARG A C 1
ATOM 742 O O . ARG A 1 86 ? 2.957 -0.053 -14.598 1.00 98.50 86 ARG A O 1
ATOM 749 N N . GLU A 1 87 ? 4.442 -1.634 -15.183 1.00 98.62 87 GLU A N 1
ATOM 750 C CA . GLU A 1 87 ? 4.562 -2.237 -13.848 1.00 98.62 87 GLU A CA 1
ATOM 751 C C . GLU A 1 87 ? 4.973 -1.199 -12.796 1.00 98.62 87 GLU A C 1
ATOM 753 O O . GLU A 1 87 ? 4.342 -1.105 -11.748 1.00 98.62 87 GLU A O 1
ATOM 758 N N . SER A 1 88 ? 5.951 -0.338 -13.101 1.00 98.81 88 SER A N 1
ATOM 759 C CA . SER A 1 88 ? 6.325 0.798 -12.242 1.00 98.81 88 SER A CA 1
ATOM 760 C C . SER A 1 88 ? 5.112 1.644 -11.822 1.00 98.81 88 SER A C 1
ATOM 762 O O . SER A 1 88 ? 4.95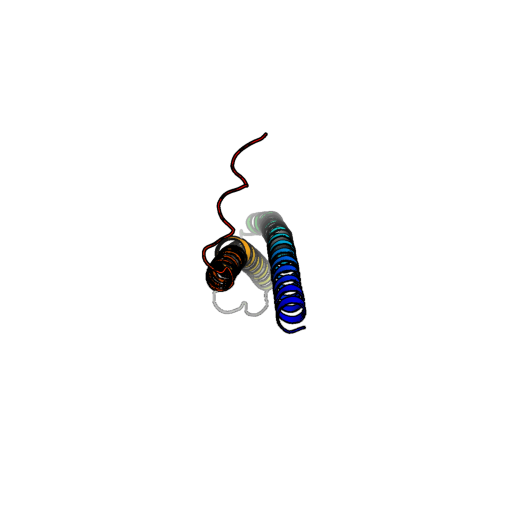4 1.961 -10.639 1.00 98.81 88 SER A O 1
ATOM 764 N N . ARG A 1 89 ? 4.222 1.977 -12.766 1.00 98.69 89 ARG A N 1
ATOM 765 C CA . ARG A 1 89 ? 2.997 2.746 -12.490 1.00 98.69 89 ARG A CA 1
ATOM 766 C C . ARG A 1 89 ? 1.989 1.943 -11.680 1.00 98.69 89 ARG A C 1
ATOM 768 O O . ARG A 1 89 ? 1.445 2.486 -10.726 1.00 98.69 89 ARG A O 1
ATOM 775 N N . ASP A 1 90 ? 1.790 0.672 -12.015 1.00 98.81 90 ASP A N 1
ATOM 776 C CA . ASP A 1 90 ? 0.868 -0.214 -11.300 1.00 98.81 90 ASP A CA 1
ATOM 777 C C . ASP A 1 90 ? 1.263 -0.318 -9.811 1.00 98.81 90 ASP A C 1
ATOM 779 O O . ASP A 1 90 ? 0.417 -0.175 -8.926 1.00 98.81 90 ASP A O 1
ATOM 783 N N . HIS A 1 91 ? 2.561 -0.445 -9.512 1.00 98.81 91 HIS A N 1
ATOM 784 C CA . HIS A 1 91 ? 3.082 -0.446 -8.140 1.00 98.81 91 HIS A CA 1
ATOM 785 C C . HIS A 1 91 ? 2.912 0.908 -7.426 1.00 98.81 91 HIS A C 1
ATOM 787 O O . HIS A 1 91 ? 2.535 0.948 -6.253 1.00 98.81 91 HIS A O 1
ATOM 793 N N . ALA A 1 92 ? 3.110 2.034 -8.122 1.00 98.75 92 ALA A N 1
ATOM 794 C CA . ALA A 1 92 ? 2.820 3.355 -7.553 1.00 98.75 92 ALA A CA 1
ATOM 795 C C . ALA A 1 92 ? 1.326 3.517 -7.214 1.00 98.75 92 ALA A C 1
ATOM 797 O O . ALA A 1 92 ? 0.986 4.062 -6.162 1.00 98.75 92 ALA A O 1
ATOM 798 N N . THR A 1 93 ? 0.439 3.004 -8.071 1.00 98.69 93 THR A N 1
ATOM 799 C CA . THR A 1 93 ? -1.007 2.973 -7.827 1.00 98.69 93 THR A CA 1
ATOM 800 C C . THR A 1 93 ? -1.357 2.091 -6.631 1.00 98.69 93 THR A C 1
ATOM 802 O O . THR A 1 93 ? -2.176 2.495 -5.811 1.00 98.69 93 THR A O 1
ATOM 805 N N . LEU A 1 94 ? -0.722 0.926 -6.463 1.00 98.69 94 LEU A N 1
ATOM 806 C CA . LEU A 1 94 ? -0.929 0.088 -5.275 1.00 98.69 94 LEU A CA 1
ATOM 807 C C . LEU A 1 94 ? -0.528 0.804 -3.981 1.00 98.69 94 LEU A C 1
ATOM 809 O O . LEU A 1 94 ? -1.287 0.764 -3.013 1.00 98.69 94 LEU A O 1
ATOM 813 N N . ASN A 1 95 ? 0.616 1.497 -3.968 1.00 98.56 95 ASN A N 1
ATOM 814 C CA . ASN A 1 95 ? 1.010 2.344 -2.839 1.00 98.56 95 ASN A CA 1
ATOM 815 C C . ASN A 1 95 ? -0.077 3.383 -2.506 1.00 98.56 95 ASN A C 1
ATOM 817 O O . ASN A 1 95 ? -0.460 3.519 -1.344 1.00 98.56 95 ASN A O 1
ATOM 821 N N . ASP A 1 96 ? -0.599 4.083 -3.516 1.00 98.50 96 ASP A N 1
ATOM 822 C CA . ASP A 1 96 ? -1.652 5.089 -3.334 1.00 98.50 96 ASP A CA 1
ATOM 823 C C . ASP A 1 96 ? -2.950 4.479 -2.781 1.00 98.50 96 ASP A C 1
ATOM 825 O O . ASP A 1 96 ? -3.523 4.987 -1.817 1.00 98.50 96 ASP A O 1
ATOM 829 N N . ILE A 1 97 ? -3.372 3.327 -3.312 1.00 98.69 97 ILE A N 1
ATOM 830 C CA . ILE A 1 97 ? -4.545 2.593 -2.822 1.00 98.69 97 ILE A CA 1
ATOM 831 C C . ILE A 1 97 ? -4.370 2.211 -1.348 1.00 98.69 97 ILE A C 1
ATOM 833 O O . ILE A 1 97 ? -5.288 2.411 -0.548 1.00 98.69 97 ILE A O 1
ATOM 837 N N . PHE A 1 98 ? -3.207 1.684 -0.960 1.00 98.56 98 PHE A N 1
ATOM 838 C CA . PHE A 1 98 ? -2.965 1.306 0.431 1.00 98.56 98 PHE A CA 1
ATOM 839 C C . PHE A 1 98 ? -2.991 2.518 1.364 1.00 98.56 98 PHE A C 1
ATOM 841 O O . PHE A 1 98 ? -3.695 2.478 2.375 1.00 98.56 98 PHE A O 1
ATOM 848 N N . MET A 1 99 ? -2.305 3.603 1.000 1.00 97.81 99 MET A N 1
ATOM 849 C CA . MET A 1 99 ? -2.207 4.801 1.837 1.00 97.81 99 MET A CA 1
ATOM 850 C C . MET A 1 99 ? -3.530 5.560 1.945 1.00 97.81 99 MET A C 1
ATOM 852 O O . MET A 1 99 ? -3.954 5.907 3.046 1.00 97.81 99 MET A O 1
ATOM 856 N N . ASN A 1 100 ? -4.201 5.788 0.816 1.00 97.56 100 ASN A N 1
ATOM 857 C CA . ASN A 1 100 ? -5.314 6.732 0.735 1.00 97.56 100 ASN A CA 1
ATOM 858 C C . ASN A 1 100 ? -6.694 6.073 0.795 1.00 97.56 100 ASN A C 1
ATOM 860 O O . ASN A 1 100 ? -7.681 6.760 1.045 1.00 97.56 100 ASN A O 1
ATOM 864 N N . ASN A 1 101 ? -6.787 4.752 0.607 1.00 97.94 101 ASN A N 1
ATOM 865 C CA . ASN A 1 101 ? -8.062 4.037 0.679 1.00 97.94 101 ASN A CA 1
ATOM 866 C C . ASN A 1 101 ? -8.077 3.031 1.830 1.00 97.94 101 ASN A C 1
ATOM 868 O O . ASN A 1 101 ? -8.908 3.138 2.732 1.00 97.94 101 ASN A O 1
ATOM 872 N N . VAL A 1 102 ? -7.160 2.059 1.825 1.00 98.38 102 VAL A N 1
ATOM 873 C CA . VAL A 1 102 ? -7.204 0.943 2.786 1.00 98.38 102 VAL A CA 1
ATOM 874 C C . VAL A 1 102 ? -6.952 1.422 4.213 1.00 98.38 102 VAL A C 1
ATOM 876 O O . VAL A 1 102 ? -7.782 1.171 5.087 1.00 98.38 102 VAL A O 1
ATOM 879 N N . ILE A 1 103 ? -5.853 2.144 4.456 1.00 98.19 103 ILE A N 1
ATOM 880 C CA . ILE A 1 103 ? -5.516 2.642 5.799 1.00 98.19 103 ILE A CA 1
ATOM 881 C C . ILE A 1 103 ? -6.608 3.584 6.314 1.00 98.19 103 ILE A C 1
ATOM 883 O O . ILE A 1 103 ? -7.096 3.388 7.424 1.00 98.19 103 ILE A O 1
ATOM 887 N N . VAL A 1 104 ? -7.072 4.527 5.486 1.00 97.62 104 VAL A N 1
ATOM 888 C CA . VAL A 1 104 ? -8.161 5.456 5.841 1.00 97.62 104 VAL A CA 1
ATOM 889 C C . VAL A 1 104 ? -9.428 4.702 6.252 1.00 97.62 104 VAL A C 1
ATOM 891 O O . VAL A 1 104 ? -10.055 5.031 7.262 1.00 97.62 104 VAL A O 1
ATOM 894 N N . ARG A 1 105 ? -9.798 3.650 5.512 1.00 98.25 105 ARG A N 1
ATOM 895 C CA . ARG A 1 105 ? -10.970 2.835 5.842 1.00 98.25 105 ARG A CA 1
ATOM 896 C C . ARG A 1 105 ? -10.797 2.088 7.163 1.00 98.25 105 ARG A C 1
ATOM 898 O O . ARG A 1 105 ? -11.750 2.007 7.936 1.00 98.25 105 ARG A O 1
ATOM 905 N N . LEU A 1 106 ? -9.606 1.562 7.443 1.00 97.81 106 LEU A N 1
ATOM 906 C CA . LEU A 1 106 ? -9.302 0.905 8.717 1.00 97.81 106 LEU A CA 1
ATOM 907 C C . LEU A 1 106 ? -9.354 1.891 9.893 1.00 97.81 106 LEU A C 1
ATOM 909 O O . LEU A 1 106 ? -9.890 1.544 10.949 1.00 97.81 106 LEU A O 1
ATOM 913 N N . SER A 1 107 ? -8.879 3.127 9.713 1.00 97.56 107 SER A N 1
ATOM 914 C CA . SER A 1 107 ? -8.992 4.177 10.732 1.00 97.56 107 SER A CA 1
ATOM 915 C C . SER A 1 107 ? -10.459 4.507 11.036 1.00 97.56 107 SER A C 1
ATOM 917 O O . SER A 1 107 ? -10.851 4.503 12.200 1.00 97.56 107 SER A O 1
ATOM 919 N N . GLN A 1 108 ? -11.307 4.658 10.011 1.00 97.81 108 G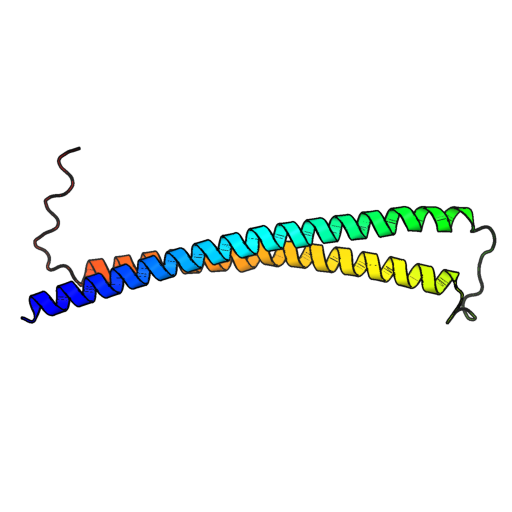LN A N 1
ATOM 920 C CA . GLN A 1 108 ? -12.755 4.861 10.193 1.00 97.81 108 GLN A CA 1
ATOM 921 C C . GLN A 1 108 ? -13.418 3.701 10.948 1.00 97.81 108 GLN A C 1
ATOM 923 O O . GLN A 1 108 ? -14.203 3.919 11.867 1.00 97.81 108 GLN A O 1
ATOM 928 N N . ILE A 1 109 ? -13.077 2.456 10.598 1.00 97.38 109 ILE A N 1
ATOM 929 C CA . ILE A 1 109 ? -13.592 1.277 11.309 1.00 97.38 109 ILE A CA 1
ATOM 930 C C . ILE A 1 109 ? -13.154 1.304 12.780 1.00 97.38 109 ILE A C 1
ATOM 932 O O . ILE A 1 109 ? -13.939 0.954 13.659 1.00 97.38 109 ILE A O 1
ATOM 936 N N . SER A 1 110 ? -11.926 1.743 13.061 1.00 96.44 110 SER A N 1
ATOM 937 C CA . SER A 1 110 ? -11.405 1.867 14.428 1.00 96.44 110 SER A CA 1
ATOM 938 C C . SER A 1 110 ? -12.201 2.902 15.233 1.00 96.44 110 SER A C 1
ATOM 940 O O . SER A 1 110 ? -12.613 2.632 16.362 1.00 96.44 110 SER A O 1
ATOM 942 N N . GLU A 1 111 ? -12.501 4.057 14.635 1.00 95.88 111 GLU A N 1
ATOM 943 C CA . GLU A 1 111 ? -13.359 5.084 15.237 1.00 95.88 111 GLU A CA 1
ATOM 944 C C . GLU A 1 111 ? -14.779 4.576 15.512 1.00 95.88 111 GLU A C 1
ATOM 946 O O . GLU A 1 111 ? -15.341 4.851 16.577 1.00 95.88 111 GLU A O 1
ATOM 951 N N . ASP A 1 112 ? -15.358 3.809 14.587 1.00 94.75 112 ASP A N 1
ATOM 952 C CA . ASP A 1 112 ? -16.686 3.223 14.757 1.00 94.75 112 ASP A CA 1
ATOM 953 C C . ASP A 1 112 ? -16.709 2.186 15.890 1.00 94.75 112 ASP A C 1
ATOM 955 O O . ASP A 1 112 ? -17.649 2.186 16.688 1.00 94.75 112 ASP A O 1
ATOM 959 N N . VAL A 1 113 ? -15.666 1.356 16.031 1.00 91.62 113 VAL A N 1
ATOM 960 C CA . VAL A 1 113 ? -15.519 0.425 17.168 1.00 91.62 113 VAL A CA 1
ATOM 961 C C . VAL A 1 113 ? -15.493 1.195 18.491 1.00 91.62 113 VAL A C 1
ATOM 963 O O . VAL A 1 113 ? -16.268 0.880 19.397 1.00 91.62 113 VAL A O 1
ATOM 966 N N . ILE A 1 114 ? -14.694 2.264 18.583 1.00 91.00 114 ILE A N 1
ATOM 967 C CA . ILE A 1 114 ? -14.629 3.125 19.776 1.00 91.00 114 ILE A CA 1
ATOM 968 C C . ILE A 1 114 ? -15.997 3.755 20.073 1.00 91.00 114 ILE A C 1
ATOM 970 O O . ILE A 1 114 ? -16.439 3.802 21.226 1.00 91.00 114 ILE A O 1
ATOM 974 N N . ARG A 1 115 ? -16.691 4.256 19.045 1.00 90.94 115 ARG A N 1
ATOM 975 C CA . ARG A 1 115 ? -17.999 4.908 19.190 1.00 90.94 115 ARG A CA 1
ATOM 976 C C . ARG A 1 115 ? -19.071 3.926 19.658 1.00 90.94 115 ARG A C 1
ATOM 978 O O . ARG A 1 115 ? -19.847 4.264 20.555 1.00 90.94 115 ARG A O 1
ATOM 985 N N . LEU A 1 116 ? -19.114 2.730 19.072 1.00 88.19 116 LEU A N 1
ATOM 986 C CA . LEU A 1 116 ? -20.045 1.670 19.456 1.00 88.19 116 LEU A CA 1
ATOM 987 C C . LEU A 1 116 ? -19.797 1.225 20.898 1.00 88.19 116 LEU A C 1
ATOM 989 O O . LEU A 1 116 ? -20.750 1.178 21.674 1.00 88.19 116 LEU A O 1
ATOM 993 N N . PHE A 1 117 ? -18.538 1.010 21.289 1.00 86.00 117 PHE A N 1
ATOM 994 C CA . PHE A 1 117 ? -18.195 0.649 22.664 1.00 86.00 117 PHE A CA 1
ATOM 995 C C . PHE A 1 117 ? -18.632 1.728 23.668 1.00 86.00 117 PHE A C 1
ATOM 997 O O . PHE A 1 117 ? -19.327 1.427 24.637 1.00 86.00 117 PHE A O 1
ATOM 1004 N N . LYS A 1 118 ? -18.354 3.012 23.391 1.00 82.38 118 LYS A N 1
ATOM 1005 C CA . LYS A 1 118 ? -18.829 4.135 24.226 1.00 82.38 118 LYS A CA 1
ATOM 1006 C C . LYS A 1 118 ? -20.356 4.187 24.342 1.00 82.38 118 LYS A C 1
ATOM 1008 O O . LYS A 1 118 ? -20.873 4.552 25.396 1.00 82.38 118 LYS A O 1
ATOM 1013 N N . LYS A 1 119 ? -21.091 3.850 23.276 1.00 83.00 119 LYS A N 1
ATOM 1014 C CA . LYS A 1 119 ? -22.563 3.815 23.291 1.00 83.00 119 LYS A CA 1
ATOM 1015 C C . LYS A 1 119 ? -23.090 2.664 24.151 1.00 83.00 119 LYS A C 1
ATOM 1017 O O . LYS A 1 119 ? -24.037 2.871 24.903 1.00 83.00 119 LYS A O 1
ATOM 1022 N N . VAL A 1 120 ? -22.457 1.493 24.079 1.00 74.62 120 VAL A N 1
ATOM 1023 C CA . VAL A 1 120 ? -22.796 0.326 24.909 1.00 74.62 120 VAL A CA 1
ATOM 1024 C C . VAL A 1 120 ? -22.468 0.588 26.384 1.00 74.62 120 VAL A C 1
ATOM 1026 O O . VAL A 1 120 ? -23.322 0.352 27.232 1.00 74.62 120 VAL A O 1
ATOM 1029 N N . GLY A 1 121 ? -21.309 1.181 26.692 1.00 63.94 121 GLY A N 1
ATOM 1030 C CA . GLY A 1 121 ? -20.918 1.550 28.062 1.00 63.94 121 GLY A CA 1
ATOM 1031 C C . GLY A 1 121 ? -21.801 2.619 28.718 1.00 63.94 121 GLY A C 1
ATOM 1032 O O . GLY A 1 121 ? -22.012 2.595 29.929 1.00 63.94 121 GLY A O 1
ATOM 1033 N N . LYS A 1 122 ? -22.385 3.528 27.925 1.00 57.09 122 LYS A N 1
ATOM 1034 C CA . LYS A 1 122 ? -23.390 4.496 28.404 1.00 57.09 122 LYS A CA 1
ATOM 1035 C C . LYS A 1 122 ? -24.785 3.887 28.603 1.00 57.09 122 LYS A C 1
ATOM 1037 O O . LYS A 1 122 ? -25.594 4.474 29.309 1.00 57.09 122 LYS A O 1
ATOM 1042 N N . GLY A 1 123 ? -25.082 2.747 27.974 1.00 51.94 123 GLY A N 1
ATOM 1043 C CA . GLY A 1 123 ? -26.363 2.043 28.107 1.00 51.94 123 GLY A CA 1
ATOM 1044 C C . GLY A 1 123 ? -26.413 1.032 29.258 1.00 51.94 123 GLY A C 1
ATOM 1045 O O . GLY A 1 123 ? -27.498 0.604 29.636 1.00 51.94 123 GLY A O 1
ATOM 1046 N N . SER A 1 124 ? -25.260 0.648 29.816 1.00 48.66 124 SER A N 1
ATOM 1047 C CA . SER A 1 124 ? -25.128 -0.373 30.867 1.00 48.66 124 SER A CA 1
ATOM 1048 C C . SER A 1 124 ? -24.887 0.190 32.273 1.00 48.66 124 SER A C 1
ATOM 1050 O O . SER A 1 124 ? -24.790 -0.581 33.228 1.00 48.66 124 SER A O 1
ATOM 1052 N N . THR A 1 125 ? -24.809 1.513 32.433 1.00 42.66 125 THR A N 1
ATOM 1053 C CA . THR A 1 125 ? -24.661 2.175 33.736 1.00 42.66 125 THR A CA 1
ATOM 1054 C C . THR A 1 125 ? -26.031 2.621 34.262 1.00 42.66 125 THR A C 1
ATOM 1056 O O . THR A 1 125 ? -26.640 3.523 33.685 1.00 42.66 125 THR A O 1
ATOM 1059 N N . PRO A 1 126 ? -26.546 2.051 35.372 1.00 41.88 126 PRO A N 1
ATOM 1060 C CA . PRO A 1 126 ? -27.608 2.701 36.129 1.00 41.88 126 PRO A CA 1
ATOM 1061 C C . PRO A 1 126 ? -27.135 4.106 36.554 1.00 41.88 126 PRO A C 1
ATOM 1063 O O . PRO A 1 126 ? -25.950 4.250 36.870 1.00 41.88 126 PRO A O 1
ATOM 1066 N N . PRO A 1 127 ? -28.009 5.130 36.617 1.00 39.66 127 PRO A N 1
ATOM 1067 C CA . PRO A 1 127 ? -27.623 6.544 36.759 1.00 39.66 127 PRO A CA 1
ATOM 1068 C C . PRO A 1 127 ? -26.942 6.975 38.078 1.00 39.66 127 PRO A C 1
ATOM 1070 O O . PRO A 1 127 ? -27.011 8.148 38.424 1.00 39.66 127 PRO A O 1
ATOM 1073 N N . ALA A 1 128 ? -26.308 6.087 38.848 1.00 39.19 128 ALA A N 1
ATOM 1074 C CA . ALA A 1 128 ? -25.928 6.364 40.237 1.00 39.19 128 ALA A CA 1
ATOM 1075 C C . ALA A 1 128 ? -24.429 6.251 40.578 1.00 39.19 128 ALA A C 1
ATOM 1077 O O . ALA A 1 128 ? -24.098 6.307 41.758 1.00 39.19 128 ALA A O 1
ATOM 1078 N N . GLN A 1 129 ? -23.507 6.084 39.618 1.00 41.09 129 GLN A N 1
ATOM 1079 C CA . GLN A 1 129 ? -22.066 5.983 39.950 1.00 41.09 129 GLN A CA 1
ATOM 1080 C C . GLN A 1 129 ? -21.117 6.875 39.138 1.00 41.09 129 GLN A C 1
ATOM 1082 O O . GLN A 1 129 ? -19.905 6.796 39.317 1.00 41.09 129 GLN A O 1
ATOM 1087 N N . ILE A 1 130 ? -21.630 7.794 38.316 1.00 45.03 130 ILE A N 1
ATOM 1088 C CA . ILE A 1 130 ? -20.793 8.825 37.680 1.00 45.03 130 ILE A CA 1
ATOM 1089 C C . ILE A 1 130 ? -20.787 10.067 38.578 1.00 45.03 130 ILE A C 1
ATOM 1091 O O . ILE A 1 130 ? -21.373 11.094 38.256 1.00 45.03 130 ILE A O 1
ATOM 1095 N N . SER A 1 131 ? -20.178 9.957 39.754 1.00 40.38 131 SER A N 1
ATOM 1096 C CA . SER A 1 131 ? -19.929 11.119 40.617 1.00 40.38 131 SER A CA 1
ATOM 1097 C C . SER A 1 131 ? -18.682 10.954 41.479 1.00 40.38 131 SER A C 1
ATOM 1099 O O . SER A 1 131 ? -18.667 11.429 42.607 1.00 40.38 131 SER A O 1
ATOM 1101 N N . LEU A 1 132 ? -17.645 10.263 40.990 1.00 42.09 132 LEU A N 1
ATOM 1102 C CA . LEU A 1 132 ? -16.386 10.147 41.734 1.00 42.09 132 LEU A CA 1
ATOM 1103 C C . LEU A 1 132 ? -15.203 9.719 40.848 1.00 42.09 132 LEU A C 1
ATOM 1105 O O . LEU A 1 132 ? -14.595 8.695 41.098 1.00 42.09 132 LEU A O 1
ATOM 1109 N N . PHE A 1 133 ? -14.892 10.460 39.780 1.00 39.09 133 PHE A N 1
ATOM 1110 C CA . PHE A 1 133 ? -13.585 10.336 39.097 1.00 39.09 133 PHE A CA 1
ATOM 1111 C C . PHE A 1 133 ? -13.186 11.633 38.368 1.00 39.09 133 PHE A C 1
ATOM 1113 O O . PHE A 1 133 ? -12.739 11.624 37.225 1.00 39.09 133 PHE A O 1
ATOM 1120 N N . GLN A 1 134 ? -13.389 12.775 39.031 1.00 37.28 134 GLN A N 1
ATOM 1121 C CA . GLN A 1 134 ? -12.802 14.064 38.628 1.00 37.28 134 GLN A CA 1
ATOM 1122 C C . GLN A 1 134 ? -12.251 14.874 39.815 1.00 37.28 134 GLN A C 1
ATOM 1124 O O . GLN A 1 134 ? -12.022 16.072 39.694 1.00 37.28 134 GLN A O 1
ATOM 1129 N N . ALA A 1 135 ? -11.990 14.219 40.946 1.00 41.28 135 ALA A N 1
ATOM 1130 C CA . ALA A 1 135 ? -11.154 14.774 42.001 1.00 41.28 135 ALA A CA 1
ATOM 1131 C C . ALA A 1 135 ? -9.947 13.844 42.170 1.00 41.28 135 ALA A C 1
ATOM 1133 O O . ALA A 1 135 ? -10.132 12.636 42.290 1.00 41.28 135 ALA A O 1
ATOM 1134 N N . ASP A 1 136 ? -8.761 14.445 42.139 1.00 34.50 136 ASP A N 1
ATOM 1135 C CA . ASP A 1 136 ? -7.439 13.877 42.428 1.00 34.50 136 ASP A CA 1
ATOM 1136 C C . ASP A 1 136 ? -6.801 13.016 41.320 1.00 34.50 136 ASP A C 1
ATOM 1138 O O . ASP A 1 136 ? -6.878 11.789 41.329 1.00 34.50 136 ASP A O 1
ATOM 1142 N N . HIS A 1 137 ? -6.128 13.650 40.349 1.00 39.47 137 HIS A N 1
ATOM 1143 C CA . HIS A 1 137 ? -4.689 13.964 40.439 1.00 39.47 137 HIS A CA 1
ATOM 1144 C C . HIS A 1 137 ? -4.180 14.743 39.217 1.00 39.47 137 HIS A C 1
ATOM 1146 O O . HIS A 1 137 ? -4.644 14.457 38.089 1.00 39.47 137 HIS A O 1
#

Sequence (137 aa):
EIRTQLVEQFKCLEQQSESRLQLLQDLQEFFRRKAEIELEYSRSLEKLAERFSSKIRSSREHQFKKDQYLLSPVNCWYLVLHQTRRESRDHATLNDIFMNNVIVRLSQISEDVIRLFKKVGKGSTPPAQISLFQADH

InterPro domains:
  IPR001060 FCH domain [PF00611] (9-92)
  IPR001060 FCH domain [SM00055] (1-98)
  IPR027267 AH/BAR domain superfamily [G3DSA:1.20.1270.60] (4-124)
  IPR027267 AH/BAR domain superfamily [SSF103657] (2-120)
  IPR031160 F-BAR domain [PS51741] (1-137)
  IPR051627 SLIT-ROBO Rho GTPase-activating [PTHR14166] (1-119)

pLDDT: mean 82.37, std 20.69, range [34.5, 98.81]

Secondary structure (DSSP, 8-state):
-HHHHHHHHHHHHHHHHHHHHHHHHHHHHHHHHHHHHHHHHHHHHHHHHHHHHHHHHTT------TTS-TT-HHHHHHHHHHHHHHHHHHHHHHHHHIIIIIHHHHHHHHHHHHHHHHHHHHHS--TTS-SSSSS--

Organism: Gulo gulo (NCBI:txid48420)

Foldseek 3Di:
DVVVVLVVVLVVLVVVLVVLLVVLVVLLVVLLVLLVVLLVLLVVLVVVLVVVVVVVVVVPPDDDDPPDPPPDPSVVNVVVSVVSNVSSVVSNVSSCCSPPPVSVVSVVVNVVSVVVSVVVVVVSDDPPPPPPDPDDD